Protein AF-D6RED7-F1 (afdb_monomer)

InterPro domains:
  IPR001593 Small ribosomal subunit protein eS1 [PF01015] (1-101)
  IPR001593 Small ribosomal subunit protein eS1 [SM01397] (1-101)
  IPR018281 Small ribosomal subunit protein eS1, conserved site [PS01191] (25-37)

Structure (mmCIF, N/CA/C/O backbone):
data_AF-D6RED7-F1
#
_entry.id   AF-D6RED7-F1
#
loop_
_atom_site.group_PDB
_atom_site.id
_atom_site.type_symbol
_atom_site.label_atom_id
_atom_site.label_alt_id
_atom_site.label_comp_id
_atom_site.label_asym_id
_atom_site.label_entity_id
_atom_site.label_seq_id
_atom_site.pdbx_PDB_ins_code
_atom_site.Cartn_x
_atom_site.Cartn_y
_atom_site.Cartn_z
_atom_site.occupancy
_atom_site.B_iso_or_equiv
_atom_site.auth_seq_id
_atom_site.auth_comp_id
_atom_site.auth_asym_id
_at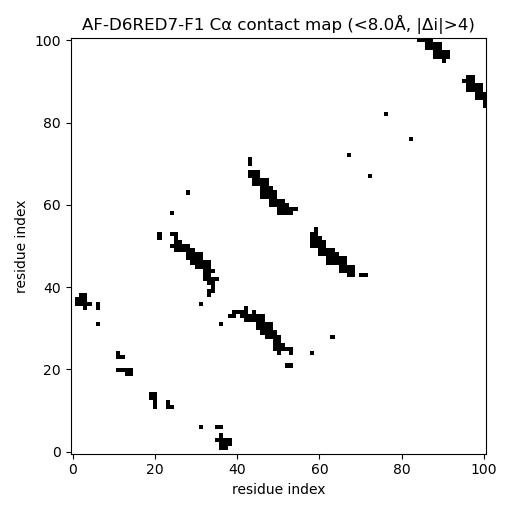om_site.auth_atom_id
_atom_site.pdbx_PDB_model_num
ATOM 1 N N . MET A 1 1 ? 0.960 -15.039 4.852 1.00 73.25 1 MET A N 1
ATOM 2 C CA . MET A 1 1 ? 1.811 -14.750 3.684 1.00 73.25 1 MET A CA 1
ATOM 3 C C . MET A 1 1 ? 3.148 -14.164 4.119 1.00 73.25 1 MET A C 1
ATOM 5 O O . MET A 1 1 ? 4.152 -14.738 3.743 1.00 73.25 1 MET A O 1
ATOM 9 N N . PHE A 1 2 ? 3.175 -13.120 4.956 1.00 84.31 2 PHE A N 1
ATOM 10 C CA . PHE A 1 2 ? 4.422 -12.579 5.521 1.00 84.31 2 PHE A CA 1
ATOM 11 C C . PHE A 1 2 ? 4.873 -13.285 6.808 1.00 84.31 2 PHE A C 1
ATOM 13 O O . PHE A 1 2 ? 4.026 -13.722 7.602 1.00 84.31 2 PHE A O 1
ATOM 20 N N . ASN A 1 3 ? 6.193 -13.362 7.000 1.00 85.56 3 ASN A N 1
ATOM 21 C CA . ASN A 1 3 ? 6.837 -13.911 8.198 1.00 85.56 3 ASN A CA 1
ATOM 22 C C . ASN A 1 3 ? 6.578 -13.028 9.426 1.00 85.56 3 ASN A C 1
ATOM 24 O O . ASN A 1 3 ? 6.173 -13.519 10.481 1.00 85.56 3 ASN A O 1
ATOM 28 N N . ILE A 1 4 ? 6.749 -11.714 9.271 1.00 88.38 4 ILE A N 1
ATOM 29 C CA . ILE A 1 4 ? 6.517 -10.718 10.314 1.00 88.38 4 ILE A CA 1
ATOM 30 C C . ILE A 1 4 ? 5.147 -10.086 10.071 1.00 88.38 4 ILE A C 1
ATOM 32 O O . ILE A 1 4 ? 4.901 -9.431 9.062 1.00 88.38 4 ILE A O 1
ATOM 36 N N . ARG A 1 5 ? 4.220 -10.311 11.009 1.00 88.56 5 ARG A N 1
ATOM 37 C CA . ARG A 1 5 ? 2.838 -9.795 10.930 1.00 88.56 5 ARG A CA 1
ATOM 38 C C . ARG A 1 5 ? 2.615 -8.531 11.750 1.00 88.56 5 ARG A C 1
ATOM 40 O O . ARG A 1 5 ? 1.632 -7.830 11.542 1.00 88.56 5 ARG A O 1
ATOM 47 N N . ASN A 1 6 ? 3.499 -8.265 12.706 1.00 88.75 6 ASN A N 1
ATOM 48 C CA . ASN A 1 6 ? 3.417 -7.084 13.547 1.00 88.75 6 ASN A CA 1
ATOM 49 C C . ASN A 1 6 ? 4.364 -6.015 13.005 1.00 88.75 6 ASN A C 1
ATOM 51 O O . ASN A 1 6 ? 5.568 -6.087 13.219 1.00 88.75 6 ASN A O 1
ATOM 55 N N . ILE A 1 7 ? 3.794 -5.059 12.281 1.00 85.69 7 ILE A N 1
ATOM 56 C CA . ILE A 1 7 ? 4.533 -4.014 11.567 1.00 85.69 7 ILE A CA 1
ATOM 57 C C . ILE A 1 7 ? 4.912 -2.876 12.518 1.00 85.69 7 ILE A C 1
ATOM 59 O O . ILE A 1 7 ? 5.999 -2.313 12.444 1.00 85.69 7 ILE A O 1
ATOM 63 N N . GLY A 1 8 ? 3.995 -2.515 13.416 1.00 90.12 8 GLY A N 1
ATOM 64 C CA . GLY A 1 8 ? 4.160 -1.362 14.284 1.00 90.12 8 GLY A CA 1
ATOM 65 C C . GLY A 1 8 ? 2.873 -0.960 14.989 1.00 90.12 8 GLY A C 1
ATOM 66 O O . GLY A 1 8 ? 1.883 -1.692 15.010 1.00 90.12 8 GLY A O 1
ATOM 67 N N . LYS A 1 9 ? 2.900 0.228 15.594 1.00 92.44 9 LYS A N 1
ATOM 68 C CA . LYS A 1 9 ? 1.776 0.802 16.341 1.00 92.44 9 LYS A CA 1
ATOM 69 C C . LYS A 1 9 ? 1.431 2.163 15.773 1.00 92.44 9 LYS A C 1
ATOM 71 O O . LYS A 1 9 ? 2.316 2.937 15.424 1.00 92.44 9 LYS A O 1
ATOM 76 N N . THR A 1 10 ? 0.144 2.468 15.727 1.00 92.06 10 THR A N 1
ATOM 77 C CA . THR A 1 10 ? -0.357 3.759 15.260 1.00 92.06 10 THR A CA 1
ATOM 78 C C . THR A 1 10 ? -1.210 4.382 16.350 1.00 92.06 10 THR A C 1
ATOM 80 O O . THR A 1 10 ? -1.874 3.694 17.127 1.00 92.06 10 THR A O 1
ATOM 83 N N . LEU A 1 11 ? -1.132 5.705 16.456 1.00 91.88 11 LEU A N 1
ATOM 84 C CA . LEU A 1 11 ? -1.857 6.465 17.463 1.00 91.88 11 LEU A CA 1
ATOM 85 C C . LEU A 1 11 ? -3.137 7.033 16.847 1.00 91.88 11 LEU A C 1
ATOM 87 O O . LEU A 1 11 ? -3.164 7.462 15.688 1.00 91.88 11 LEU A O 1
ATOM 91 N N . VAL A 1 12 ? -4.200 7.057 17.644 1.00 93.12 12 VAL A N 1
ATOM 92 C CA . VAL A 1 12 ? -5.464 7.715 17.314 1.00 93.12 12 VAL A CA 1
ATOM 93 C C . VAL A 1 12 ? -5.966 8.480 18.530 1.00 93.12 12 VAL A C 1
ATOM 95 O O . VAL A 1 12 ? -5.660 8.134 19.673 1.00 93.12 12 VAL A O 1
ATOM 98 N N . THR A 1 13 ? -6.717 9.546 18.282 1.00 92.12 13 THR A N 1
ATOM 99 C CA . THR A 1 13 ? -7.404 10.290 19.332 1.00 92.12 13 THR A CA 1
ATOM 100 C C . THR A 1 13 ? -8.445 9.403 20.015 1.00 92.12 13 THR A C 1
ATOM 102 O O . THR A 1 13 ? -9.099 8.573 19.384 1.00 92.12 13 THR A O 1
ATOM 105 N N . ARG A 1 14 ? -8.598 9.564 21.334 1.00 90.38 14 ARG A N 1
ATOM 106 C CA . ARG A 1 14 ? -9.614 8.830 22.099 1.00 90.38 14 ARG A CA 1
ATOM 107 C C . ARG A 1 14 ? -11.011 9.219 21.609 1.00 90.38 14 ARG A C 1
ATOM 109 O O . ARG A 1 14 ? -11.245 10.390 21.321 1.00 90.38 14 ARG A O 1
ATOM 116 N N . THR A 1 15 ? -11.926 8.250 21.574 1.00 90.50 15 THR A N 1
ATOM 117 C CA . THR A 1 15 ? -13.348 8.472 21.280 1.00 90.50 15 THR A CA 1
ATOM 118 C C . THR A 1 15 ? -13.909 9.588 22.160 1.00 90.50 15 THR A C 1
ATOM 120 O O . THR A 1 15 ? -13.765 9.542 23.384 1.00 90.50 15 THR A O 1
ATOM 123 N N . GLN A 1 16 ? -14.542 10.579 21.536 1.00 91.12 16 GLN A N 1
ATOM 124 C CA . GLN A 1 16 ? -15.200 11.696 22.215 1.00 91.12 16 GLN A CA 1
ATOM 125 C C . GLN A 1 16 ? -16.577 11.924 21.592 1.00 91.12 16 GLN A C 1
ATOM 127 O O . GLN A 1 16 ? -16.683 12.233 20.403 1.00 91.12 16 GLN A O 1
ATOM 132 N N . GLY A 1 17 ? -17.632 11.778 22.399 1.00 90.19 17 GLY A N 1
ATOM 133 C CA . GLY A 1 17 ? -19.013 11.931 21.942 1.00 90.19 17 GLY A CA 1
ATOM 134 C C . GLY A 1 17 ? -19.335 10.986 20.783 1.00 90.19 17 GLY A C 1
ATOM 135 O O . GLY A 1 17 ? -19.172 9.775 20.899 1.00 90.19 17 GLY A O 1
ATOM 136 N N . THR A 1 18 ? -19.759 11.554 19.656 1.00 89.50 18 THR A N 1
ATOM 137 C CA . THR A 1 18 ? -20.112 10.824 18.429 1.00 89.50 18 THR A CA 1
ATOM 138 C C . THR A 1 18 ? -18.913 10.474 17.542 1.00 89.50 18 THR A C 1
ATOM 140 O O . THR A 1 18 ? -19.075 9.750 16.564 1.00 89.50 18 THR A O 1
ATOM 143 N N . LYS A 1 19 ? -17.703 10.960 17.852 1.00 87.38 19 LYS A N 1
ATOM 144 C CA . LYS A 1 19 ? -16.490 10.656 17.079 1.00 87.38 19 LYS A CA 1
ATOM 145 C C . LYS A 1 19 ? -15.821 9.399 17.621 1.00 87.38 19 LYS A C 1
ATOM 147 O O . LYS A 1 19 ? -15.163 9.451 18.663 1.00 87.38 19 LYS A O 1
ATOM 152 N N . ILE A 1 20 ? -15.972 8.289 16.903 1.00 90.12 20 ILE A N 1
ATOM 153 C CA . ILE A 1 20 ? -15.415 6.985 17.275 1.00 90.12 20 ILE A CA 1
ATOM 154 C C . ILE A 1 20 ? -13.966 6.869 16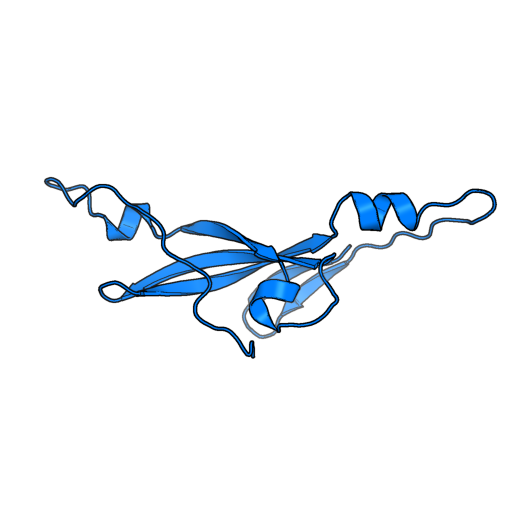.784 1.00 90.12 20 ILE A C 1
ATOM 156 O O . ILE A 1 20 ? -13.654 7.161 15.632 1.00 90.12 20 ILE A O 1
ATOM 160 N N . ALA A 1 21 ? -13.064 6.420 17.660 1.00 87.69 21 ALA A N 1
ATOM 161 C CA . ALA A 1 21 ? -11.649 6.248 17.329 1.00 87.69 21 ALA A CA 1
ATOM 162 C C . ALA A 1 21 ? -11.394 5.195 16.231 1.00 87.69 21 ALA A C 1
ATOM 164 O O . ALA A 1 21 ? -10.439 5.332 15.469 1.00 87.69 21 ALA A O 1
ATOM 165 N N . SER A 1 22 ? -12.240 4.162 16.127 1.00 87.94 22 SER A N 1
ATOM 166 C CA . SER A 1 22 ? -12.141 3.136 15.078 1.00 87.94 22 SER A CA 1
ATOM 167 C C . SER A 1 22 ? -12.264 3.738 13.686 1.00 87.94 22 SER A C 1
ATOM 169 O O . SER A 1 22 ? -11.489 3.395 12.800 1.00 87.94 22 SER A O 1
ATOM 171 N N . ASP A 1 23 ? -13.184 4.681 13.506 1.00 89.12 23 ASP A N 1
ATOM 172 C CA . ASP A 1 23 ? -13.462 5.278 12.200 1.00 89.12 23 ASP A CA 1
ATOM 173 C C . ASP A 1 23 ? -12.312 6.180 11.754 1.00 89.12 23 ASP A C 1
ATOM 175 O O . ASP A 1 23 ? -12.015 6.275 10.571 1.00 89.12 23 ASP A O 1
ATOM 179 N N . GLY A 1 24 ? -11.596 6.780 12.710 1.00 89.19 24 GLY A N 1
ATOM 180 C CA . GLY A 1 24 ? -10.375 7.538 12.434 1.00 89.19 24 GLY A CA 1
ATOM 181 C C . GLY A 1 24 ? -9.152 6.675 12.097 1.00 89.19 24 GLY A C 1
ATOM 182 O O . GLY A 1 24 ? -8.135 7.222 11.658 1.00 89.19 24 GLY A O 1
ATOM 183 N N . LEU A 1 25 ? -9.214 5.360 12.338 1.00 90.31 25 LEU A N 1
ATOM 184 C CA . LEU A 1 25 ? -8.172 4.388 11.987 1.00 90.31 25 LEU A CA 1
ATOM 185 C C . LEU A 1 25 ? -8.469 3.678 10.663 1.00 90.31 25 LEU A C 1
ATOM 187 O O . LEU A 1 25 ? -7.538 3.435 9.893 1.00 90.31 25 LEU A O 1
ATOM 191 N N . LYS A 1 26 ? -9.740 3.368 10.389 1.00 92.38 26 LYS A N 1
ATOM 192 C CA . LYS A 1 26 ? -10.169 2.780 9.115 1.00 92.38 26 LYS A CA 1
ATOM 193 C C . LYS A 1 26 ? -9.831 3.714 7.951 1.00 92.38 26 LYS A C 1
ATOM 195 O O . LYS A 1 26 ? -9.882 4.934 8.071 1.00 92.38 26 LYS A O 1
ATOM 200 N N . GLY A 1 27 ? -9.423 3.137 6.828 1.00 91.38 27 GLY A N 1
ATOM 201 C CA . GLY A 1 27 ? -9.010 3.874 5.635 1.00 91.38 27 GLY A CA 1
ATOM 202 C C . GLY A 1 27 ? -7.596 4.463 5.683 1.00 91.38 27 GLY A C 1
ATOM 203 O O . GLY A 1 27 ? -7.125 4.975 4.670 1.00 91.38 27 GLY A O 1
ATOM 204 N N . ARG A 1 28 ? -6.868 4.373 6.809 1.00 93.56 28 ARG A N 1
ATOM 205 C CA . ARG A 1 28 ? -5.450 4.765 6.835 1.00 93.56 28 ARG A CA 1
ATOM 206 C C . ARG A 1 28 ? 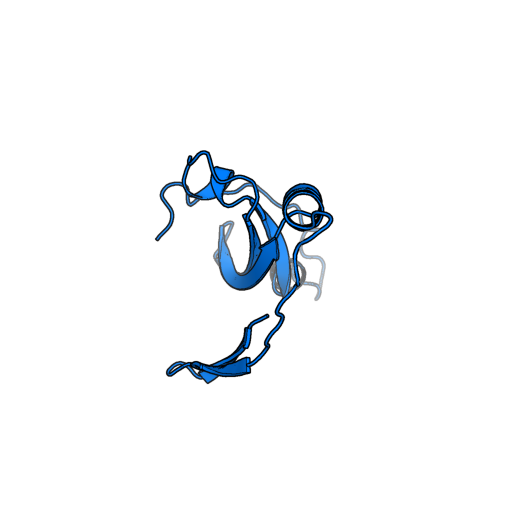-4.619 3.809 5.993 1.00 93.56 28 ARG A C 1
ATOM 208 O O . ARG A 1 28 ? -4.726 2.594 6.159 1.00 93.56 28 ARG A O 1
ATOM 215 N N . VAL A 1 29 ? -3.765 4.380 5.148 1.00 94.12 29 VAL A N 1
ATOM 216 C CA . VAL A 1 29 ? -2.805 3.647 4.323 1.00 94.12 29 VAL A CA 1
ATOM 217 C C . VAL A 1 29 ? -1.419 3.760 4.948 1.00 94.12 29 VAL A C 1
ATOM 219 O O . VAL A 1 29 ? -0.938 4.862 5.212 1.00 94.12 29 VAL A O 1
ATOM 222 N N . PHE A 1 30 ? -0.780 2.619 5.177 1.00 93.12 30 PHE A N 1
ATOM 223 C CA . PHE A 1 30 ? 0.580 2.517 5.687 1.00 93.12 30 PHE A CA 1
ATOM 224 C C . PHE A 1 30 ? 1.514 2.046 4.583 1.00 93.12 30 PHE A C 1
ATOM 226 O O . PHE A 1 30 ? 1.244 1.040 3.930 1.00 93.12 30 PHE A O 1
ATOM 233 N N . GLU A 1 31 ? 2.611 2.772 4.392 1.00 92.81 31 GLU A N 1
ATOM 234 C CA . GLU A 1 31 ? 3.691 2.392 3.487 1.00 92.81 31 GLU A CA 1
ATOM 235 C C . GLU A 1 31 ? 4.779 1.672 4.285 1.00 92.81 31 GLU A C 1
ATOM 237 O O . GLU A 1 31 ? 5.289 2.209 5.268 1.00 92.81 31 GLU A O 1
ATOM 242 N N . VAL A 1 32 ? 5.104 0.445 3.886 1.00 91.81 32 VAL A N 1
ATOM 243 C CA . VAL A 1 32 ? 6.035 -0.440 4.600 1.00 91.81 32 VAL A CA 1
ATOM 244 C C . VAL A 1 32 ? 6.959 -1.107 3.590 1.00 91.81 32 VAL A C 1
ATOM 246 O O . VAL A 1 32 ? 6.530 -1.450 2.488 1.00 91.81 32 VAL A O 1
ATOM 249 N N . SER A 1 33 ? 8.228 -1.300 3.943 1.00 91.25 33 SER A N 1
ATOM 250 C CA . SER A 1 33 ? 9.160 -2.049 3.098 1.00 91.25 33 SER A CA 1
ATOM 251 C C . SER A 1 33 ? 8.851 -3.547 3.126 1.00 91.25 33 SER A C 1
ATOM 253 O O . SER A 1 33 ? 8.493 -4.102 4.164 1.00 91.25 33 SER A O 1
ATOM 255 N N . LEU A 1 34 ? 9.038 -4.236 1.998 1.00 89.75 34 LEU A N 1
ATOM 256 C CA . LEU A 1 34 ? 8.959 -5.700 1.952 1.00 89.75 34 LEU A CA 1
ATOM 257 C C . LEU A 1 34 ? 9.994 -6.360 2.870 1.00 89.75 34 LEU A C 1
ATOM 259 O O . LEU A 1 34 ? 9.698 -7.390 3.478 1.00 89.75 34 LEU A O 1
ATOM 263 N N . ALA A 1 35 ? 11.180 -5.756 2.984 1.00 90.38 35 ALA A N 1
ATOM 264 C CA . ALA A 1 35 ? 12.244 -6.252 3.849 1.00 90.38 35 ALA A CA 1
ATOM 265 C C . ALA A 1 35 ? 11.767 -6.385 5.303 1.00 90.38 35 ALA A C 1
ATOM 267 O O . ALA A 1 35 ? 12.019 -7.405 5.934 1.00 90.38 35 ALA A O 1
ATOM 268 N N . ASP A 1 36 ? 10.972 -5.433 5.795 1.00 88.44 36 ASP A N 1
ATOM 269 C CA . ASP A 1 36 ? 10.465 -5.449 7.173 1.00 88.44 36 ASP A CA 1
ATOM 270 C C . ASP A 1 36 ? 9.381 -6.517 7.398 1.00 88.44 36 ASP A C 1
ATOM 272 O O . ASP A 1 36 ? 9.174 -6.981 8.518 1.00 88.44 36 ASP A O 1
ATOM 276 N N . LEU A 1 37 ? 8.677 -6.924 6.339 1.00 87.69 37 LEU A N 1
ATOM 277 C CA . LEU A 1 37 ? 7.603 -7.918 6.411 1.00 87.69 37 LEU A CA 1
ATOM 278 C C . LEU A 1 37 ? 8.124 -9.354 6.285 1.00 87.69 37 LEU A C 1
ATOM 280 O O . LEU A 1 37 ? 7.592 -10.270 6.919 1.00 87.69 37 LEU A O 1
ATOM 284 N N . GLN A 1 38 ? 9.146 -9.566 5.454 1.00 87.12 38 GLN A N 1
ATOM 285 C CA . GLN A 1 38 ? 9.656 -10.902 5.136 1.00 87.12 38 GLN A CA 1
ATOM 286 C C . GLN A 1 38 ? 11.027 -11.206 5.753 1.00 87.12 38 GLN A C 1
ATOM 288 O O . GLN A 1 38 ? 11.380 -12.383 5.854 1.00 87.12 38 GLN A O 1
ATOM 293 N N . ASN A 1 39 ? 11.729 -10.182 6.250 1.00 80.19 39 ASN A N 1
ATOM 294 C CA . ASN A 1 39 ? 13.117 -10.235 6.716 1.00 80.19 39 ASN A CA 1
ATOM 295 C C . ASN A 1 39 ? 14.080 -10.701 5.609 1.00 80.19 39 ASN A C 1
ATOM 297 O O . ASN A 1 39 ? 14.887 -11.606 5.802 1.00 80.19 39 ASN A O 1
ATOM 301 N N . ASP A 1 40 ? 13.915 -10.113 4.424 1.00 79.31 40 ASP A N 1
ATOM 302 C CA . ASP A 1 40 ? 14.672 -10.410 3.205 1.00 79.31 40 ASP A CA 1
ATOM 303 C C . ASP A 1 40 ? 15.442 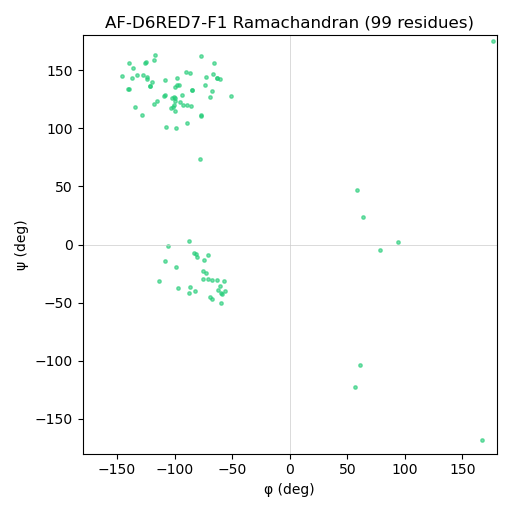-9.156 2.749 1.00 79.31 40 ASP A C 1
ATOM 305 O O . ASP A 1 40 ? 15.072 -8.033 3.094 1.00 79.31 40 ASP A O 1
ATOM 309 N N . GLU A 1 41 ? 16.491 -9.315 1.942 1.00 76.19 41 GLU A N 1
ATOM 310 C CA . GLU A 1 41 ? 17.368 -8.214 1.499 1.00 76.19 41 GLU A CA 1
ATOM 311 C C . GLU A 1 41 ? 16.693 -7.265 0.488 1.00 76.19 41 GLU A C 1
ATOM 313 O O . GLU A 1 41 ? 17.207 -6.196 0.142 1.00 76.19 41 GLU A O 1
ATOM 318 N N . VAL A 1 42 ? 15.506 -7.632 0.002 1.00 80.44 42 VAL A N 1
ATOM 319 C CA . VAL A 1 42 ? 14.739 -6.902 -1.012 1.00 80.44 42 VAL A CA 1
ATOM 320 C C . VAL A 1 42 ? 14.032 -5.684 -0.397 1.00 80.44 42 VAL A C 1
ATOM 322 O O . VAL A 1 42 ? 12.812 -5.646 -0.246 1.00 80.44 42 VAL A O 1
ATOM 325 N N . ALA A 1 43 ? 14.801 -4.639 -0.084 1.00 85.19 43 ALA A N 1
ATOM 326 C CA . ALA A 1 43 ? 14.293 -3.398 0.517 1.00 85.19 43 ALA A CA 1
ATOM 327 C C . ALA A 1 43 ? 13.647 -2.417 -0.481 1.00 85.19 43 ALA A C 1
ATOM 329 O O . ALA A 1 43 ? 13.023 -1.434 -0.087 1.00 85.19 43 ALA A O 1
ATOM 330 N N . PHE A 1 44 ? 13.787 -2.660 -1.786 1.00 88.81 44 PHE A N 1
ATOM 331 C CA . PHE A 1 44 ? 13.354 -1.711 -2.815 1.00 88.81 44 PHE A CA 1
ATOM 332 C C . PHE A 1 44 ? 11.853 -1.755 -3.136 1.00 88.81 44 PHE A C 1
ATOM 334 O O . PHE A 1 44 ? 11.363 -0.937 -3.915 1.00 88.81 44 PHE A O 1
ATOM 341 N N .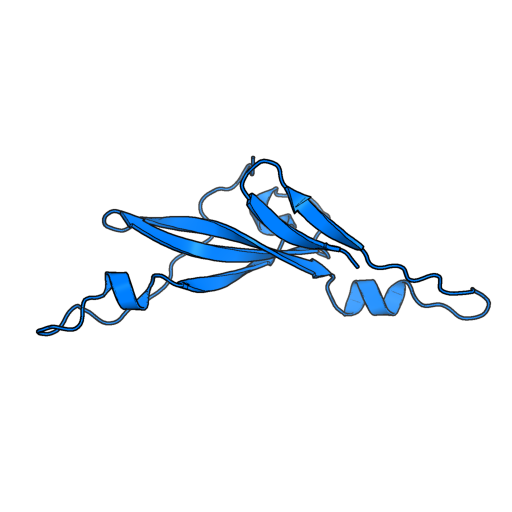 ARG A 1 45 ? 11.115 -2.729 -2.594 1.00 91.31 45 ARG A N 1
ATOM 342 C CA . ARG A 1 45 ? 9.667 -2.857 -2.796 1.00 91.31 45 ARG A CA 1
ATOM 343 C C . ARG A 1 45 ? 8.939 -2.291 -1.591 1.00 91.31 45 ARG A C 1
ATOM 345 O O . ARG A 1 45 ? 9.174 -2.728 -0.467 1.00 91.31 45 ARG A O 1
ATOM 352 N N . LYS A 1 46 ? 8.027 -1.361 -1.842 1.00 93.06 46 LYS A N 1
ATOM 353 C CA . LYS A 1 46 ? 7.177 -0.744 -0.833 1.00 93.06 46 LYS A CA 1
ATOM 354 C C . LYS A 1 46 ? 5.743 -1.218 -0.999 1.00 93.06 46 LYS A C 1
ATOM 356 O O . LYS A 1 46 ? 5.172 -1.116 -2.080 1.00 93.06 46 LYS A O 1
ATOM 361 N N . PHE A 1 47 ? 5.153 -1.706 0.078 1.00 92.62 47 PHE A N 1
ATOM 362 C CA . PHE A 1 47 ? 3.757 -2.111 0.134 1.00 92.62 47 PHE A CA 1
ATOM 363 C C . PHE A 1 47 ? 2.921 -1.016 0.780 1.00 92.62 47 PHE A C 1
ATOM 365 O O . PHE A 1 47 ? 3.297 -0.467 1.813 1.00 92.62 47 PHE A O 1
ATOM 372 N N . LYS A 1 48 ? 1.767 -0.730 0.181 1.00 94.25 48 LYS A N 1
ATOM 373 C CA . LYS A 1 48 ? 0.720 0.114 0.751 1.00 94.25 48 LYS A CA 1
ATOM 374 C C . LYS A 1 48 ? -0.377 -0.784 1.296 1.00 94.25 48 LYS A C 1
ATOM 376 O O . LYS A 1 48 ? -1.006 -1.533 0.546 1.00 94.25 48 LYS A O 1
ATOM 381 N N . LEU A 1 49 ? -0.596 -0.701 2.601 1.00 94.00 49 LEU A N 1
ATOM 382 C CA . LEU A 1 49 ? -1.577 -1.497 3.326 1.00 94.00 49 LEU A CA 1
ATOM 383 C C . LEU A 1 49 ? -2.655 -0.581 3.903 1.00 94.00 49 LEU A C 1
ATOM 385 O O . LEU A 1 49 ? -2.333 0.346 4.642 1.00 94.00 49 LEU A O 1
ATOM 389 N N . ILE A 1 50 ? -3.921 -0.830 3.577 1.00 94.50 50 ILE A N 1
ATOM 390 C CA . ILE A 1 50 ? -5.061 -0.051 4.073 1.00 94.50 50 ILE A CA 1
ATOM 391 C C . ILE A 1 50 ? -5.689 -0.733 5.282 1.00 94.50 50 ILE A C 1
ATOM 393 O O . ILE A 1 50 ? -5.867 -1.944 5.281 1.00 94.50 50 ILE A O 1
ATOM 397 N N . THR A 1 51 ? -6.045 0.029 6.313 1.00 94.19 51 THR A N 1
ATOM 398 C CA . THR A 1 51 ? -6.816 -0.508 7.446 1.00 94.19 51 THR A CA 1
ATOM 399 C C . THR A 1 51 ? -8.278 -0.651 7.050 1.00 94.19 51 THR A C 1
ATOM 401 O O . THR A 1 51 ? -8.965 0.358 6.897 1.00 94.19 51 THR A O 1
ATOM 404 N N . GLU A 1 52 ? -8.768 -1.878 6.906 1.00 92.69 52 GLU A N 1
ATOM 405 C CA . GLU A 1 52 ? -10.188 -2.123 6.620 1.00 92.69 52 GLU A CA 1
ATOM 406 C C . GLU A 1 52 ? -11.009 -2.207 7.904 1.00 92.69 52 GLU A C 1
ATOM 408 O O . GLU A 1 52 ? -12.094 -1.629 8.000 1.00 92.69 52 GLU A O 1
ATOM 413 N N . ASP A 1 53 ? -10.471 -2.883 8.920 1.00 92.31 53 ASP A N 1
ATOM 414 C CA . ASP A 1 53 ? -11.188 -3.098 10.167 1.00 92.31 53 ASP A CA 1
ATOM 415 C C . ASP A 1 53 ? -10.298 -2.960 11.403 1.00 92.31 53 ASP A C 1
ATOM 417 O O . ASP A 1 53 ? -9.073 -3.087 11.348 1.00 92.31 53 ASP A O 1
ATOM 421 N N . VAL A 1 54 ? -10.927 -2.662 12.539 1.00 91.50 54 VAL A N 1
ATOM 422 C CA . VAL A 1 54 ? -10.249 -2.490 13.826 1.00 91.50 54 VAL A CA 1
ATOM 423 C C . VAL A 1 54 ? -10.942 -3.370 14.853 1.00 91.50 54 VAL A C 1
ATOM 425 O O . VAL A 1 54 ? -12.072 -3.104 15.255 1.00 91.50 54 VAL A O 1
ATOM 428 N N . GLN A 1 55 ? -10.238 -4.403 15.309 1.00 90.62 55 GLN A N 1
ATOM 429 C CA . GLN A 1 55 ? -10.719 -5.343 16.315 1.00 90.62 55 GLN A CA 1
ATOM 430 C C . GLN A 1 55 ? -10.003 -5.094 17.639 1.00 90.62 55 GLN A C 1
ATOM 432 O O . GLN A 1 55 ? -8.849 -5.481 17.845 1.00 90.62 55 GLN A O 1
ATOM 437 N N . GLY A 1 56 ? -10.689 -4.408 18.554 1.00 88.19 56 GLY A N 1
ATOM 438 C CA . GLY A 1 56 ? -10.117 -4.006 19.835 1.00 88.19 56 GLY A CA 1
ATOM 439 C C . GLY A 1 56 ? -8.908 -3.088 19.643 1.00 88.19 56 GLY A C 1
ATOM 440 O O . GLY A 1 56 ? -9.065 -1.907 19.349 1.00 88.19 56 GLY A O 1
ATOM 441 N N . LYS A 1 57 ? -7.698 -3.629 19.829 1.00 89.31 57 LYS A N 1
ATOM 442 C CA . LYS A 1 57 ? -6.421 -2.910 19.642 1.00 89.31 57 LYS A CA 1
ATOM 443 C C . LYS A 1 57 ? -5.670 -3.307 18.366 1.00 89.31 57 LYS A C 1
ATOM 445 O O . LYS A 1 57 ? -4.609 -2.747 18.101 1.00 89.31 57 LYS A O 1
ATOM 450 N N . ASN A 1 58 ? -6.199 -4.250 17.592 1.00 91.94 58 ASN A N 1
ATOM 451 C CA . ASN A 1 58 ? -5.559 -4.751 16.384 1.00 91.94 58 ASN A CA 1
ATOM 452 C C . ASN A 1 58 ? -6.201 -4.099 15.158 1.00 91.94 58 ASN A C 1
ATOM 454 O O . ASN A 1 58 ? -7.419 -4.139 14.996 1.00 91.94 58 ASN A O 1
ATOM 458 N N . CYS A 1 59 ? -5.377 -3.511 14.294 1.00 91.31 59 CYS A N 1
ATOM 459 C CA . CYS A 1 59 ? -5.809 -3.005 12.994 1.00 91.31 59 CYS A CA 1
ATOM 460 C C . CYS A 1 59 ? -5.591 -4.107 11.955 1.00 91.31 59 CYS A C 1
ATOM 462 O O . CYS A 1 59 ? -4.465 -4.573 11.783 1.00 91.31 59 CYS A O 1
ATOM 464 N N . LEU A 1 60 ? -6.662 -4.534 11.292 1.00 93.12 60 LEU A N 1
ATOM 465 C CA . LEU A 1 60 ? -6.610 -5.479 10.185 1.00 93.12 60 LEU A CA 1
ATOM 466 C C . LEU A 1 60 ? -6.354 -4.700 8.903 1.00 93.12 60 LEU A C 1
ATOM 468 O O . LEU A 1 60 ? -7.136 -3.822 8.528 1.00 93.12 60 LEU A O 1
ATOM 472 N N . THR A 1 61 ? -5.233 -5.009 8.260 1.00 92.94 61 THR A N 1
ATOM 473 C CA . THR A 1 61 ? -4.813 -4.334 7.042 1.00 92.94 61 THR A CA 1
ATOM 474 C C . THR A 1 61 ? -4.960 -5.234 5.822 1.00 92.94 61 THR A C 1
ATOM 476 O O . THR A 1 61 ? -4.687 -6.433 5.885 1.00 92.94 61 THR A O 1
ATOM 479 N N . ASN A 1 62 ? -5.379 -4.641 4.707 1.00 93.50 62 ASN A N 1
ATOM 480 C CA . ASN A 1 62 ? -5.489 -5.287 3.407 1.00 93.50 62 ASN A CA 1
ATOM 481 C C . ASN A 1 62 ? -4.550 -4.623 2.389 1.00 93.50 62 ASN A C 1
ATOM 483 O O . ASN A 1 62 ? -4.044 -3.518 2.606 1.00 93.50 62 ASN A O 1
ATOM 487 N N . PHE A 1 63 ? -4.290 -5.304 1.278 1.00 92.31 63 PHE A N 1
ATOM 488 C CA . PHE A 1 63 ? -3.459 -4.789 0.201 1.00 92.31 63 PHE A CA 1
ATOM 489 C C . PHE A 1 63 ? -4.157 -3.635 -0.527 1.00 92.31 63 PHE A C 1
ATOM 491 O O . PHE A 1 63 ? -5.280 -3.778 -1.002 1.00 92.31 63 PHE A O 1
ATOM 498 N N . HIS A 1 64 ? -3.469 -2.498 -0.638 1.00 93.00 64 HIS A N 1
ATOM 499 C CA . HIS A 1 64 ? -3.946 -1.329 -1.379 1.00 93.00 64 HIS A CA 1
ATOM 500 C C . HIS A 1 64 ? -3.092 -1.038 -2.618 1.00 93.00 64 HIS A C 1
ATOM 502 O O . HIS A 1 64 ? -3.588 -0.523 -3.615 1.00 93.00 64 HIS A O 1
ATOM 508 N N . GLY A 1 65 ? -1.794 -1.343 -2.573 1.00 93.12 65 GLY A N 1
ATOM 509 C CA . GLY A 1 65 ? -0.905 -1.138 -3.711 1.00 93.12 65 GLY A CA 1
ATOM 510 C C . GLY A 1 65 ? 0.546 -1.483 -3.408 1.00 93.12 65 GLY A C 1
ATOM 511 O O . GLY A 1 65 ? 0.909 -1.792 -2.272 1.00 93.12 65 GLY A O 1
ATOM 512 N N . MET A 1 66 ? 1.383 -1.411 -4.438 1.00 93.25 66 MET A N 1
ATOM 513 C CA . MET A 1 66 ? 2.819 -1.656 -4.347 1.00 93.25 66 MET A CA 1
ATOM 514 C C . MET A 1 66 ? 3.560 -0.643 -5.215 1.00 93.25 66 MET A C 1
ATOM 516 O O . MET A 1 66 ? 3.201 -0.469 -6.373 1.00 93.25 66 MET A O 1
ATOM 520 N N . ASP A 1 67 ? 4.614 -0.048 -4.664 1.00 92.94 67 ASP A N 1
ATOM 521 C CA . ASP A 1 67 ? 5.508 0.870 -5.366 1.00 92.94 67 ASP A CA 1
ATOM 522 C C . ASP A 1 67 ? 6.965 0.398 -5.261 1.00 92.94 67 ASP A C 1
ATOM 524 O O . ASP A 1 67 ? 7.360 -0.313 -4.333 1.00 92.94 67 ASP A O 1
ATOM 528 N N . LEU A 1 68 ? 7.794 0.831 -6.208 1.00 91.94 68 LEU A N 1
ATOM 529 C CA . LEU A 1 68 ? 9.249 0.708 -6.126 1.00 91.94 68 LEU A CA 1
ATOM 530 C C . LEU A 1 68 ? 9.844 1.942 -5.442 1.00 91.94 68 LEU A C 1
ATOM 532 O O . LEU A 1 68 ? 9.343 3.060 -5.575 1.00 91.94 68 LEU A O 1
ATOM 536 N N . THR A 1 69 ? 10.952 1.764 -4.729 1.00 93.00 69 THR A N 1
ATOM 537 C CA . THR A 1 69 ? 11.724 2.887 -4.204 1.00 93.00 69 THR A CA 1
ATOM 538 C C . THR A 1 69 ? 12.359 3.694 -5.347 1.00 93.00 69 THR A C 1
ATOM 540 O O . THR A 1 69 ? 12.737 3.163 -6.398 1.00 93.00 69 THR A O 1
ATOM 543 N N . ARG A 1 70 ? 12.483 5.015 -5.154 1.00 91.50 70 ARG A N 1
ATOM 544 C CA . ARG A 1 70 ? 12.996 5.933 -6.185 1.00 91.50 70 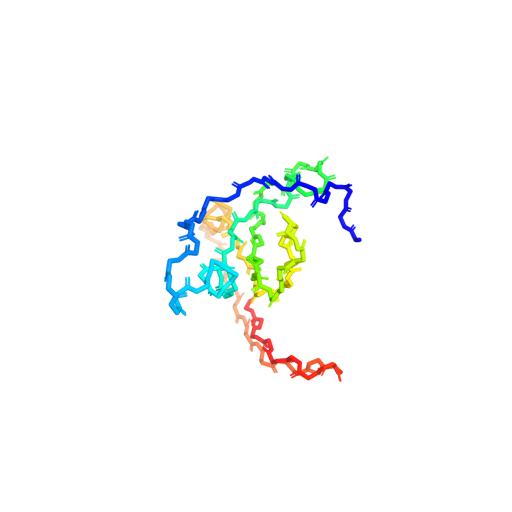ARG A CA 1
ATOM 545 C C . ARG A 1 70 ? 14.440 5.621 -6.577 1.00 91.50 70 ARG A C 1
ATOM 547 O O . ARG A 1 70 ? 14.776 5.692 -7.751 1.00 91.50 70 ARG A O 1
ATOM 554 N N . ASP A 1 71 ? 15.283 5.267 -5.614 1.00 92.00 71 ASP A N 1
ATOM 555 C CA . ASP A 1 71 ? 16.673 4.859 -5.842 1.00 92.00 71 ASP A CA 1
ATOM 556 C C . ASP A 1 71 ? 16.755 3.639 -6.769 1.00 92.00 71 ASP A C 1
ATOM 558 O O . ASP A 1 71 ? 17.547 3.623 -7.717 1.00 92.00 71 ASP A O 1
ATOM 562 N N . LYS A 1 72 ? 15.883 2.643 -6.572 1.00 91.25 72 LYS A N 1
ATOM 563 C CA . LYS A 1 72 ? 15.863 1.460 -7.425 1.00 91.25 72 LYS A CA 1
ATOM 564 C C . LYS A 1 72 ? 15.380 1.796 -8.826 1.00 91.25 72 LYS A C 1
ATOM 566 O O . LYS A 1 72 ? 16.020 1.390 -9.790 1.00 91.25 72 LYS A O 1
ATOM 571 N N . MET A 1 73 ? 14.305 2.570 -8.945 1.00 91.25 73 MET A N 1
ATOM 572 C CA . MET A 1 73 ? 13.796 3.001 -10.247 1.00 91.25 73 MET A CA 1
ATOM 573 C C . MET A 1 73 ? 14.856 3.801 -11.018 1.00 91.25 73 MET A C 1
ATOM 575 O O . MET A 1 73 ? 15.185 3.453 -12.148 1.00 91.25 73 MET A O 1
ATOM 579 N N . CYS A 1 74 ? 15.472 4.804 -10.388 1.00 91.25 74 CYS A N 1
ATOM 580 C CA . CYS A 1 74 ? 16.493 5.633 -11.025 1.00 91.25 74 CYS A CA 1
ATOM 581 C C . CYS A 1 74 ? 17.792 4.872 -11.344 1.00 91.25 74 CYS A C 1
ATOM 583 O O . CYS A 1 74 ? 18.451 5.209 -12.320 1.00 91.25 74 CYS A O 1
ATOM 585 N N . SER A 1 75 ? 18.170 3.851 -10.566 1.00 91.50 75 SER A N 1
ATOM 586 C CA . SER A 1 75 ? 19.383 3.055 -10.836 1.00 91.50 75 SER A CA 1
ATOM 587 C C . SER A 1 75 ? 19.237 2.064 -11.996 1.00 91.50 75 SER A C 1
ATOM 589 O O . SER A 1 75 ? 20.243 1.662 -12.591 1.00 91.50 75 SER A O 1
ATOM 591 N N . MET A 1 76 ? 18.006 1.662 -12.329 1.00 90.81 76 MET A N 1
ATOM 592 C CA . MET A 1 76 ? 17.731 0.794 -13.479 1.00 90.81 76 MET A CA 1
ATOM 593 C C . MET A 1 76 ? 17.838 1.547 -14.808 1.00 90.81 76 MET A C 1
ATOM 595 O O . MET A 1 76 ? 18.228 0.954 -15.810 1.00 90.81 76 MET A O 1
ATOM 599 N N . VAL A 1 77 ? 17.551 2.850 -14.817 1.00 92.12 77 VAL A N 1
ATOM 600 C CA . VAL A 1 77 ? 17.638 3.680 -16.022 1.00 92.12 77 VAL A CA 1
ATOM 601 C C . VAL A 1 77 ? 19.100 4.014 -16.317 1.00 92.12 77 VAL A C 1
ATOM 603 O O . VAL A 1 77 ? 19.742 4.772 -15.591 1.00 92.12 77 VAL A O 1
ATOM 606 N N . LYS A 1 78 ? 19.641 3.455 -17.404 1.00 93.06 78 LYS A N 1
ATOM 607 C CA . LYS A 1 78 ? 21.030 3.666 -17.840 1.00 93.06 78 LYS A CA 1
ATOM 608 C C . LYS A 1 78 ? 21.087 4.142 -19.290 1.00 93.06 78 LYS A C 1
ATOM 610 O O . LYS A 1 78 ? 20.175 3.909 -20.078 1.00 93.06 78 LYS A O 1
ATOM 615 N N . LYS A 1 79 ? 22.179 4.825 -19.646 1.00 94.88 79 LYS A N 1
ATOM 616 C CA . LYS A 1 79 ? 22.437 5.248 -21.032 1.00 94.88 79 LYS A CA 1
ATOM 617 C C . LYS A 1 79 ? 22.662 4.031 -21.932 1.00 94.88 79 LYS A C 1
ATOM 619 O O . LYS A 1 79 ? 23.112 2.991 -21.457 1.00 94.88 79 LYS A O 1
ATOM 624 N N . TRP A 1 80 ? 22.411 4.210 -23.231 1.00 94.38 80 TRP A N 1
ATOM 625 C CA . TRP A 1 80 ? 22.606 3.187 -24.272 1.00 94.38 80 TRP A CA 1
ATOM 626 C C . TRP A 1 80 ? 21.709 1.953 -24.123 1.00 94.38 80 TRP A C 1
ATOM 628 O O . TRP A 1 80 ? 22.028 0.879 -24.623 1.00 94.38 80 TRP A O 1
ATOM 638 N N . GLN A 1 81 ? 20.575 2.119 -23.447 1.00 93.75 81 GLN A N 1
ATOM 639 C CA . GLN A 1 81 ? 19.524 1.119 -23.326 1.00 93.75 81 GLN A CA 1
ATOM 640 C C . GLN A 1 81 ? 18.191 1.751 -23.727 1.00 93.75 81 GLN A C 1
ATOM 642 O O . GLN A 1 81 ? 17.972 2.943 -2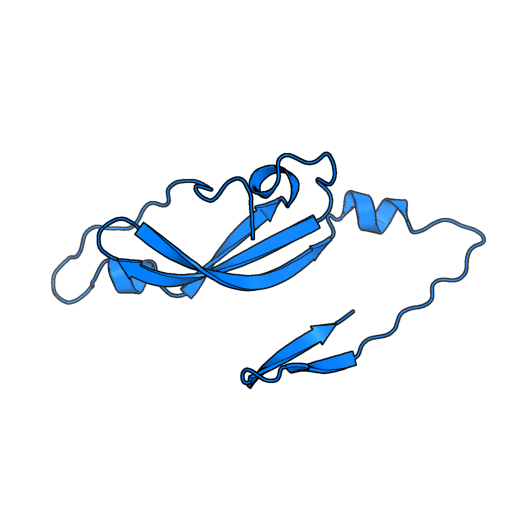3.505 1.00 93.75 81 GLN A O 1
ATOM 647 N N . THR A 1 82 ? 17.312 0.959 -24.334 1.00 92.88 82 THR A N 1
ATOM 648 C CA . THR A 1 82 ? 15.943 1.363 -24.657 1.00 92.88 82 THR A CA 1
ATOM 649 C C . THR A 1 82 ? 15.008 0.931 -23.531 1.00 92.88 82 THR A C 1
ATOM 651 O O . THR A 1 82 ? 15.023 -0.220 -23.102 1.00 92.88 82 THR A O 1
ATOM 654 N N . MET A 1 83 ? 14.204 1.867 -23.029 1.00 93.19 83 MET A N 1
ATOM 655 C CA . MET A 1 83 ? 13.190 1.597 -22.010 1.00 93.19 83 MET A CA 1
ATOM 656 C C . MET A 1 83 ? 11.908 1.102 -22.686 1.00 93.19 83 MET A C 1
ATOM 658 O O . MET A 1 83 ? 11.464 1.694 -23.669 1.00 93.19 83 MET A O 1
ATOM 662 N N . ILE A 1 84 ? 11.328 0.023 -22.164 1.00 93.19 84 ILE A N 1
ATOM 663 C CA . ILE A 1 84 ? 10.036 -0.509 -22.601 1.00 93.19 84 ILE A CA 1
ATOM 664 C C . ILE A 1 84 ? 9.097 -0.422 -21.402 1.00 93.19 84 ILE A C 1
ATOM 666 O O . ILE A 1 84 ? 9.384 -1.010 -20.362 1.00 93.19 84 ILE A O 1
ATOM 670 N N . GLU A 1 85 ? 7.990 0.298 -21.556 1.00 92.88 85 GLU A N 1
ATOM 671 C CA . GLU A 1 85 ? 6.947 0.443 -20.539 1.00 92.88 85 GLU A CA 1
ATOM 672 C C . GLU A 1 85 ? 5.626 -0.095 -21.093 1.00 92.88 85 GLU A C 1
ATOM 674 O O . GLU A 1 85 ? 5.299 0.113 -22.264 1.00 92.88 85 GLU A O 1
ATOM 679 N N . ALA A 1 86 ? 4.859 -0.790 -20.258 1.00 94.94 86 ALA A N 1
ATOM 680 C CA . ALA A 1 86 ? 3.533 -1.286 -20.597 1.00 94.94 86 ALA A CA 1
ATOM 681 C C . ALA A 1 86 ? 2.661 -1.246 -19.347 1.00 94.94 86 ALA A C 1
ATOM 683 O O . ALA A 1 86 ? 3.141 -1.501 -18.252 1.00 94.94 86 ALA A O 1
ATOM 684 N N . HIS A 1 87 ? 1.376 -0.949 -19.511 1.00 95.00 87 HIS A N 1
ATOM 685 C CA . HIS A 1 87 ? 0.433 -0.976 -18.402 1.00 95.00 87 HIS A CA 1
ATOM 686 C C . HIS A 1 87 ? -0.831 -1.723 -18.798 1.00 95.00 87 HIS A C 1
ATOM 688 O O . HIS A 1 87 ? -1.257 -1.673 -19.954 1.00 95.00 87 HIS A O 1
ATOM 694 N N . VAL A 1 88 ? -1.428 -2.416 -17.832 1.00 96.38 88 VAL A N 1
ATOM 695 C CA . VAL A 1 88 ? -2.652 -3.196 -18.030 1.00 96.38 88 VAL A CA 1
ATOM 696 C C . VAL A 1 88 ? -3.555 -3.032 -16.816 1.00 96.38 88 VAL A C 1
ATOM 698 O O . VAL A 1 88 ? -3.111 -3.158 -15.673 1.00 96.38 88 VAL A O 1
ATOM 701 N N . ASP A 1 89 ? -4.835 -2.789 -17.081 1.00 95.12 89 ASP A N 1
ATOM 702 C CA . ASP A 1 89 ? -5.886 -2.828 -16.072 1.00 95.12 89 ASP A CA 1
ATOM 703 C C . ASP A 1 89 ? -6.442 -4.255 -15.989 1.00 95.12 89 ASP A C 1
ATOM 705 O O . ASP A 1 89 ? -6.928 -4.812 -16.975 1.00 95.12 89 ASP A O 1
ATOM 709 N N . VAL A 1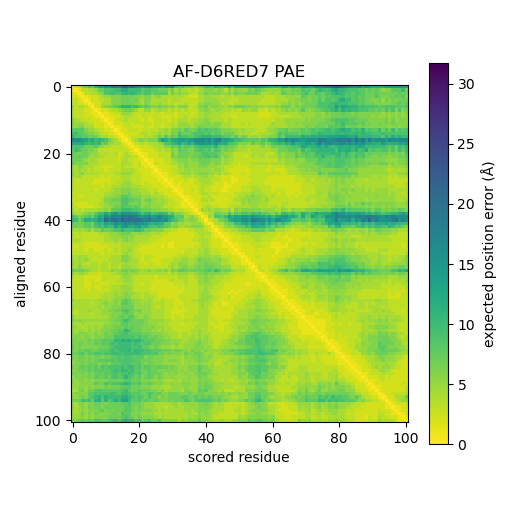 90 ? -6.348 -4.867 -14.810 1.00 94.69 90 VAL A N 1
ATOM 710 C CA . VAL A 1 90 ? -6.744 -6.255 -14.562 1.00 94.69 90 VAL A CA 1
ATOM 711 C C . VAL A 1 90 ? -7.809 -6.295 -13.475 1.00 94.69 90 VAL A C 1
ATOM 713 O O . VAL A 1 90 ? -7.694 -5.642 -12.438 1.00 94.69 90 VAL A O 1
ATOM 716 N N . LYS A 1 91 ? -8.844 -7.106 -13.699 1.00 95.75 91 LYS A N 1
ATOM 717 C CA . LYS A 1 91 ? -9.844 -7.438 -12.685 1.00 95.75 91 LYS A CA 1
ATOM 718 C C . LYS A 1 91 ? -9.528 -8.806 -12.088 1.00 95.75 91 LYS A C 1
ATOM 720 O O . LYS A 1 91 ? -9.437 -9.785 -12.825 1.00 95.75 91 LYS A O 1
ATOM 725 N N . THR A 1 92 ? -9.366 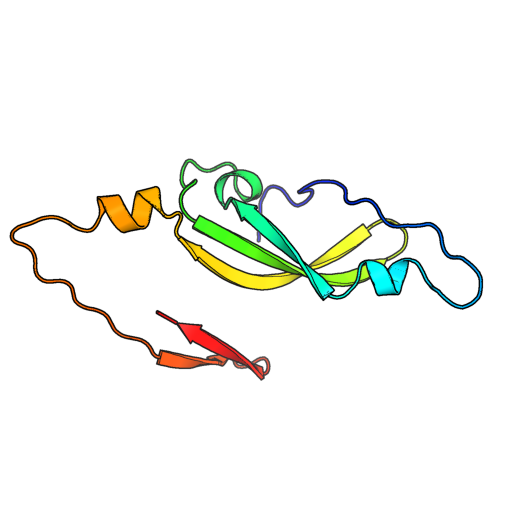-8.880 -10.771 1.00 94.25 92 THR A N 1
ATOM 726 C CA . THR A 1 92 ? -9.179 -10.156 -10.070 1.00 94.25 92 THR A CA 1
ATOM 727 C C . THR A 1 92 ? -10.507 -10.903 -9.929 1.00 94.25 92 THR A C 1
ATOM 729 O O . THR A 1 92 ? -11.587 -10.316 -10.044 1.00 94.25 92 THR A O 1
ATOM 732 N N . THR A 1 93 ? -10.439 -12.208 -9.653 1.00 95.94 93 THR A N 1
ATOM 733 C CA . THR A 1 93 ? -11.618 -13.057 -9.386 1.00 95.94 93 THR A CA 1
ATOM 734 C C . THR A 1 93 ? -12.455 -12.544 -8.221 1.00 95.94 93 THR A C 1
ATOM 736 O O . THR A 1 93 ? -13.676 -12.666 -8.234 1.00 95.94 93 THR A O 1
ATOM 739 N N . ASP A 1 94 ? -11.792 -11.907 -7.260 1.00 93.00 94 ASP A N 1
ATOM 740 C CA . ASP A 1 94 ? -12.388 -11.449 -6.008 1.00 93.00 94 ASP A CA 1
ATOM 741 C C . ASP A 1 94 ? -12.989 -10.037 -6.145 1.00 93.00 94 ASP A C 1
ATOM 743 O O . ASP A 1 94 ? -13.503 -9.471 -5.185 1.00 93.00 94 ASP A O 1
ATOM 747 N N . GLY A 1 95 ? -12.944 -9.458 -7.352 1.00 91.75 95 GLY A N 1
ATOM 748 C CA . GLY A 1 95 ? -13.588 -8.188 -7.683 1.00 91.75 95 GLY A CA 1
ATOM 749 C C . GLY A 1 95 ? -12.702 -6.947 -7.558 1.00 91.75 95 GLY A C 1
ATOM 750 O O . GLY A 1 95 ? -13.184 -5.852 -7.848 1.00 91.75 95 GLY A O 1
ATOM 751 N N . TYR A 1 96 ? -11.422 -7.088 -7.202 1.00 92.81 96 TYR A N 1
ATOM 752 C CA . TYR A 1 96 ? -10.486 -5.961 -7.173 1.00 92.81 96 TYR A CA 1
ATOM 753 C C . TYR A 1 96 ? -10.087 -5.543 -8.592 1.00 92.81 96 TYR A C 1
ATOM 755 O O . TYR A 1 96 ? -9.803 -6.382 -9.448 1.00 92.81 96 TYR A O 1
ATOM 763 N N . LEU A 1 97 ? -10.042 -4.233 -8.831 1.00 93.44 97 LEU A N 1
ATOM 764 C CA . LEU A 1 97 ? -9.493 -3.637 -10.048 1.00 93.44 97 LEU A CA 1
ATOM 765 C C . LEU A 1 97 ? -8.087 -3.129 -9.744 1.00 93.44 97 LEU A C 1
ATOM 767 O O . LEU A 1 97 ? -7.906 -2.293 -8.861 1.00 93.44 97 LEU A O 1
ATOM 771 N N . LEU A 1 98 ? -7.099 -3.649 -10.464 1.00 93.44 98 LEU A N 1
ATOM 772 C CA . LEU A 1 98 ? -5.692 -3.316 -10.287 1.00 93.44 98 LEU A CA 1
ATOM 773 C C . LEU A 1 98 ? -5.136 -2.758 -11.592 1.00 93.44 98 LEU A C 1
ATOM 775 O O . LEU A 1 98 ? -5.373 -3.325 -12.656 1.00 93.44 98 LEU A O 1
ATOM 779 N N . ARG A 1 99 ? -4.348 -1.688 -11.495 1.00 92.94 99 ARG A N 1
ATOM 780 C CA . ARG A 1 99 ? -3.539 -1.191 -12.606 1.00 92.94 99 ARG A CA 1
ATOM 781 C C . ARG A 1 99 ? -2.095 -1.596 -12.386 1.00 92.94 99 ARG A C 1
ATOM 783 O O . ARG A 1 99 ? -1.490 -1.200 -11.390 1.00 92.94 99 ARG A O 1
ATOM 790 N N . LEU A 1 100 ? -1.573 -2.404 -13.297 1.00 91.00 100 LEU A N 1
ATOM 791 C CA . LEU A 1 100 ? -0.181 -2.823 -13.295 1.00 91.00 100 LEU A CA 1
ATOM 792 C C . LEU A 1 100 ? 0.596 -1.933 -14.262 1.00 91.00 100 LEU A C 1
ATOM 794 O O . LEU A 1 100 ? 0.100 -1.632 -15.350 1.00 91.00 100 LEU A O 1
ATOM 798 N N . PHE A 1 101 ? 1.785 -1.521 -13.833 1.00 90.69 101 PHE A N 1
ATOM 799 C CA . PHE A 1 101 ? 2.743 -0.695 -14.565 1.00 90.69 101 PHE A CA 1
ATOM 800 C C . PHE A 1 101 ? 4.093 -1.410 -14.629 1.00 90.69 101 PHE A C 1
ATOM 802 O O . PHE A 1 101 ? 4.372 -2.203 -13.696 1.00 90.69 101 PHE A O 1
#

Organism: Homo sapiens (NCBI:txid9606)

Solvent-accessible surface area (backbone atoms only — not comparable to full-atom values): 6460 Å² total; per-residue (Å²): 137,60,77,46,81,81,87,79,87,84,89,74,67,78,62,53,92,91,48,54,38,60,66,76,47,38,72,44,70,45,81,43,45,44,19,76,28,58,76,46,91,59,57,48,40,32,37,31,31,25,21,74,44,68,60,93,90,45,72,44,65,43,89,71,48,74,46,72,36,66,69,57,58,58,67,68,64,58,85,99,60,86,88,87,86,68,72,49,80,46,73,49,96,89,69,50,79,44,79,48,110

Foldseek 3Di:
DFPDPDQDADDFDPDDDPRHRFVVQAQDWDWDAPCSGHVDPRRQKIWIWGFHGDDPRDTDTDGDDMDGHPVVVVVVDDPPDDDDDDWDWDADPVGDTDIDD

pLDDT: mean 90.95, std 3.87, range [73.25, 96.38]

Mean predicted aligned error: 5.2 Å

Nearest PDB structures (foldseek):
  7mqa-assembly1_NM  TM=9.836E-01  e=1.903E-12  Homo sapiens
  7oyc-assembly1_B2  TM=9.815E-01  e=3.210E-12  Xenopus laevis
  8q87-assembly1_Aa  TM=9.854E-01  e=2.182E-11  Gallus gallus
  7oyb-assembly1_B2  TM=9.810E-01  e=4.135E-11  Danio rerio
  9cai-assembly1_AB  TM=9.882E-01  e=8.983E-10  Caenorhabditis elegans

Sequence (101 aa):
MFNIRNIGKTLVTRTQGTKIASDGLKGRVFEVSLADLQNDEVAFRKFKLITEDVQGKNCLTNFHGMDLTRDKMCSMVKKWQTMIEAHVDVKTTDGYLLRLF

Radius of gyration: 17.66 Å; Cα contacts (8 Å, |Δi|>4): 142; chains: 1; bounding box: 43×27×47 Å

GO terms:
  GO:0005730 nucleolus (C, IDA)
  GO:0005783 endoplasmic reticulum (C, IDA)
  GO:0005829 cytosol (C, IDA)

Secondary structure (DSSP, 8-state):
--S---------PPPBTTB-TTTTTTT-EEEEEHHHHH--S-TTEEEEEEEEEEETTEEEEEEEEEEE-HHHHHHH--TT-------EEEE-TTS-EEEE-